Protein AF-A0A0F9S9I5-F1 (afdb_monomer_lite)

pLDDT: mean 76.1, std 16.13, range [48.09, 94.69]

Structure (mmCIF, N/CA/C/O backbone):
data_AF-A0A0F9S9I5-F1
#
_entry.id   AF-A0A0F9S9I5-F1
#
loop_
_atom_site.group_PDB
_atom_site.id
_atom_site.type_symbol
_atom_site.label_atom_id
_atom_site.label_alt_id
_atom_site.label_comp_id
_atom_site.label_asym_id
_atom_site.label_entity_id
_atom_site.label_seq_id
_atom_site.pdbx_PDB_ins_code
_atom_site.Cartn_x
_atom_site.Cartn_y
_atom_site.Cartn_z
_atom_site.occupancy
_atom_site.B_iso_or_equiv
_atom_site.auth_seq_id
_atom_site.auth_comp_id
_atom_site.auth_asym_id
_atom_site.auth_atom_id
_atom_site.pdbx_PDB_model_num
ATOM 1 N N . MET A 1 1 ? 8.838 -71.242 -25.425 1.00 55.09 1 MET A N 1
ATOM 2 C CA . MET A 1 1 ? 9.205 -70.329 -24.314 1.00 55.09 1 MET A CA 1
ATOM 3 C C . MET A 1 1 ? 9.338 -68.843 -24.695 1.00 55.09 1 MET A C 1
ATOM 5 O O . MET A 1 1 ? 9.477 -68.040 -23.791 1.00 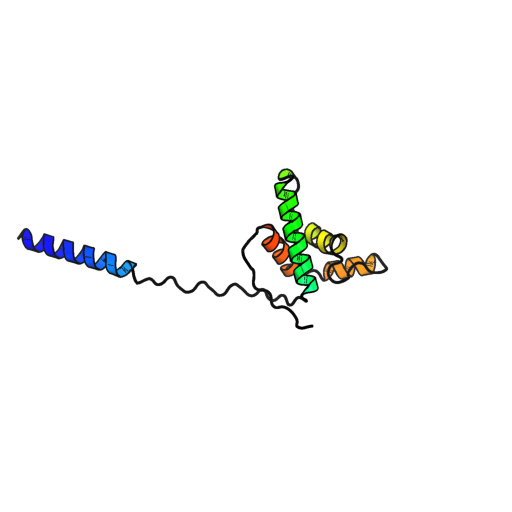55.09 1 MET A O 1
ATOM 9 N N . LYS A 1 2 ? 9.233 -68.426 -25.974 1.00 54.19 2 LYS A N 1
ATOM 10 C CA . LYS A 1 2 ? 9.279 -66.992 -26.356 1.00 54.19 2 LYS A CA 1
ATOM 11 C C . LYS A 1 2 ? 7.921 -66.263 -26.295 1.00 54.19 2 LYS A C 1
ATOM 13 O O . LYS A 1 2 ? 7.897 -65.067 -26.058 1.00 54.19 2 LYS A O 1
ATOM 18 N N . LEU A 1 3 ? 6.799 -66.980 -26.435 1.00 53.12 3 LEU A N 1
ATOM 19 C CA . LEU A 1 3 ? 5.448 -66.391 -26.434 1.00 53.12 3 LEU A CA 1
ATOM 20 C C . LEU A 1 3 ? 4.955 -65.925 -25.051 1.00 53.12 3 LEU A C 1
ATOM 22 O O . LEU A 1 3 ? 4.244 -64.933 -24.962 1.00 53.12 3 LEU A O 1
ATOM 26 N N . LEU A 1 4 ? 5.355 -66.603 -23.971 1.00 52.78 4 LEU A N 1
ATOM 27 C CA . LEU A 1 4 ? 4.918 -66.263 -22.608 1.00 52.78 4 LEU A CA 1
ATOM 28 C C . LEU A 1 4 ? 5.531 -64.945 -22.107 1.00 52.78 4 LEU A C 1
ATOM 30 O O . LEU A 1 4 ? 4.854 -64.172 -21.438 1.00 52.78 4 LEU A O 1
ATOM 34 N N . ALA A 1 5 ? 6.779 -64.651 -22.484 1.00 57.12 5 ALA A N 1
ATOM 35 C CA . ALA A 1 5 ? 7.455 -63.414 -22.096 1.00 57.12 5 ALA A CA 1
ATOM 36 C C . ALA A 1 5 ? 6.803 -62.165 -22.723 1.00 57.12 5 ALA A C 1
ATOM 38 O O . ALA A 1 5 ? 6.702 -61.131 -22.068 1.00 57.12 5 ALA A O 1
ATOM 39 N N . SER A 1 6 ? 6.299 -62.268 -23.959 1.00 55.22 6 SER A N 1
ATOM 40 C CA . SER A 1 6 ? 5.646 -61.147 -24.651 1.00 55.22 6 SER A CA 1
ATOM 41 C C . SER A 1 6 ? 4.270 -60.795 -24.076 1.00 55.22 6 SER A C 1
ATOM 43 O O . SER A 1 6 ? 3.905 -59.623 -24.071 1.00 55.22 6 SER A O 1
ATOM 45 N N . ILE A 1 7 ? 3.524 -61.773 -23.547 1.00 59.81 7 ILE A N 1
ATOM 46 C CA . ILE A 1 7 ? 2.211 -61.533 -22.916 1.00 59.81 7 ILE A CA 1
ATOM 47 C C . ILE A 1 7 ? 2.377 -60.806 -21.574 1.00 59.81 7 ILE A C 1
ATOM 49 O O . ILE A 1 7 ? 1.629 -59.879 -21.272 1.00 59.81 7 ILE A O 1
ATOM 53 N N . ILE A 1 8 ? 3.397 -61.176 -20.793 1.00 59.69 8 ILE A N 1
ATOM 54 C CA . ILE A 1 8 ? 3.702 -60.526 -19.509 1.00 59.69 8 ILE A CA 1
ATOM 55 C C . ILE A 1 8 ? 4.157 -59.075 -19.729 1.00 59.69 8 ILE A C 1
ATOM 57 O O . ILE A 1 8 ? 3.750 -58.182 -18.986 1.00 59.69 8 ILE A O 1
ATOM 61 N N . LEU A 1 9 ? 4.932 -58.817 -20.790 1.00 56.91 9 LEU A N 1
ATOM 62 C CA . LEU A 1 9 ? 5.373 -57.464 -21.143 1.00 56.91 9 LEU A CA 1
ATOM 63 C C . LEU A 1 9 ? 4.195 -56.545 -21.528 1.00 56.91 9 LEU A C 1
ATOM 65 O O . LEU A 1 9 ? 4.172 -55.376 -21.150 1.00 56.91 9 LEU A O 1
ATOM 69 N N . LEU A 1 10 ? 3.195 -57.082 -22.238 1.00 55.94 10 LEU A N 1
ATOM 70 C CA . LEU A 1 10 ? 1.984 -56.351 -22.634 1.00 55.94 10 LEU A CA 1
ATOM 71 C C . LEU A 1 10 ? 1.085 -56.001 -21.436 1.00 55.94 10 LEU A C 1
ATOM 73 O O . LEU A 1 10 ? 0.553 -54.892 -21.374 1.00 55.94 10 LEU A O 1
ATOM 77 N N . LEU A 1 11 ? 0.953 -56.904 -20.459 1.00 56.75 11 LEU A N 1
ATOM 78 C CA . LEU A 1 11 ? 0.166 -56.658 -19.243 1.00 56.75 11 LEU A CA 1
ATOM 79 C C . LEU A 1 11 ? 0.798 -55.587 -18.337 1.00 56.75 11 LEU A C 1
ATOM 81 O O . LEU A 1 11 ? 0.075 -54.772 -17.763 1.00 56.75 11 LEU A O 1
ATOM 85 N N . ALA A 1 12 ? 2.132 -55.532 -18.254 1.00 58.28 12 ALA A N 1
ATOM 86 C CA . ALA A 1 12 ? 2.837 -54.502 -17.486 1.00 58.28 12 ALA A CA 1
ATOM 87 C C . ALA A 1 12 ? 2.665 -53.094 -18.088 1.00 58.28 12 ALA A C 1
ATOM 89 O O . ALA A 1 12 ? 2.512 -52.119 -17.351 1.00 58.28 12 ALA A O 1
ATOM 90 N N . PHE A 1 13 ? 2.623 -52.986 -19.421 1.00 54.22 13 PHE A N 1
ATOM 91 C CA . PHE A 1 13 ? 2.419 -51.703 -20.101 1.00 54.22 13 PHE A CA 1
ATOM 92 C C . PHE A 1 13 ? 0.986 -51.176 -19.958 1.00 54.22 13 PHE A C 1
ATOM 94 O O . PHE A 1 13 ? 0.795 -49.985 -19.721 1.00 54.22 13 PHE A O 1
ATOM 101 N N . ALA A 1 14 ? -0.025 -52.047 -20.031 1.00 54.81 14 ALA A N 1
ATOM 102 C CA . ALA A 1 14 ? -1.416 -51.639 -19.819 1.00 54.81 14 ALA A CA 1
ATOM 103 C C . ALA A 1 14 ? -1.689 -51.224 -18.357 1.00 54.81 14 ALA A C 1
ATOM 105 O O . ALA A 1 14 ? -2.414 -50.258 -18.116 1.00 54.81 14 ALA A O 1
ATOM 106 N N . GLY A 1 15 ? -1.065 -51.901 -17.384 1.00 52.53 15 GLY A N 1
ATOM 107 C CA . GLY A 1 15 ? -1.180 -51.555 -15.963 1.00 52.53 15 GLY A CA 1
ATOM 108 C C . GLY A 1 15 ? -0.524 -50.217 -15.599 1.00 52.53 15 GLY A C 1
ATOM 109 O O . GLY A 1 15 ? -1.086 -49.454 -14.814 1.00 52.53 15 GLY A O 1
ATOM 110 N N . GLY A 1 16 ? 0.624 -49.890 -16.207 1.00 51.19 16 GLY A N 1
ATOM 111 C CA . GLY A 1 16 ? 1.332 -48.628 -15.956 1.00 51.19 16 GLY A CA 1
ATOM 112 C C . GLY A 1 16 ? 0.596 -47.382 -16.466 1.00 51.19 16 GLY A C 1
ATOM 113 O O . GLY A 1 16 ? 0.681 -46.323 -15.848 1.00 51.19 16 GLY A O 1
ATOM 114 N N . ILE A 1 17 ? -0.171 -47.504 -17.554 1.00 52.44 17 ILE A N 1
ATOM 115 C CA . ILE A 1 17 ? -0.919 -46.378 -18.141 1.00 52.44 17 ILE A CA 1
ATOM 116 C C . ILE A 1 17 ? -2.184 -46.064 -17.325 1.00 52.44 17 ILE A C 1
ATOM 118 O O . ILE A 1 17 ? -2.526 -44.897 -17.141 1.00 52.44 17 ILE A O 1
ATOM 122 N N . LEU A 1 18 ? -2.850 -47.082 -16.770 1.00 48.19 18 LEU A N 1
ATOM 123 C CA . LEU A 1 18 ? -4.037 -46.889 -15.927 1.00 48.19 18 LEU A CA 1
ATOM 124 C C . LEU A 1 18 ? -3.707 -46.276 -14.556 1.00 48.19 18 LEU A C 1
ATOM 126 O O . LEU A 1 18 ? -4.514 -45.511 -14.033 1.00 48.19 18 LEU A O 1
ATOM 130 N N . TYR A 1 19 ? -2.518 -46.541 -14.002 1.00 48.53 19 TYR A N 1
ATOM 131 C CA . TYR A 1 19 ? -2.123 -46.016 -12.687 1.00 48.53 19 TYR A CA 1
ATOM 132 C C . TYR A 1 19 ? -1.840 -44.502 -12.691 1.00 48.53 19 TYR A C 1
ATOM 134 O O . TYR A 1 19 ? -1.978 -43.839 -11.664 1.00 48.53 19 TYR A O 1
ATOM 142 N N . HIS A 1 20 ? -1.491 -43.927 -13.847 1.00 48.41 20 HIS A N 1
ATOM 143 C CA . HIS A 1 20 ? -1.271 -42.484 -13.979 1.00 48.41 20 HIS A CA 1
ATOM 144 C C . HIS A 1 20 ? -2.547 -41.672 -14.238 1.00 48.41 20 HIS A C 1
ATOM 146 O O . HIS A 1 20 ? -2.541 -40.466 -14.007 1.00 48.41 20 HIS A O 1
ATOM 152 N N . ALA A 1 21 ? -3.645 -42.300 -14.669 1.00 48.34 21 ALA A N 1
ATOM 153 C CA . ALA A 1 21 ? -4.895 -41.592 -14.957 1.00 48.34 21 ALA A CA 1
ATOM 154 C C . ALA A 1 21 ? -5.745 -41.302 -13.703 1.00 48.34 21 ALA A C 1
ATOM 1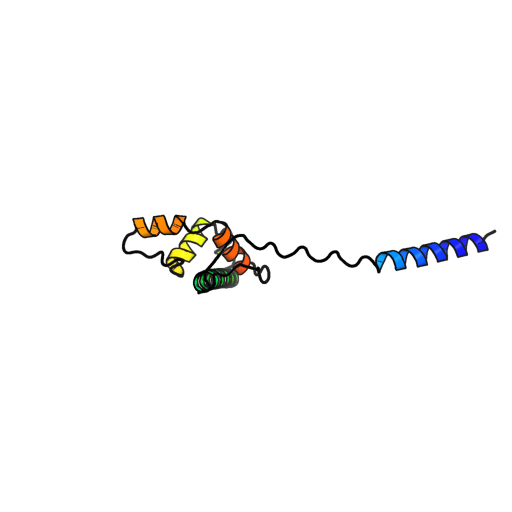56 O O . ALA A 1 21 ? -6.647 -40.469 -13.753 1.00 48.34 21 ALA A O 1
ATOM 157 N N . THR A 1 22 ? -5.468 -41.965 -12.575 1.00 48.09 22 THR A N 1
ATOM 158 C CA . THR A 1 22 ? -6.246 -41.837 -11.327 1.00 48.09 22 THR A CA 1
ATOM 159 C C . THR A 1 22 ? -5.583 -40.981 -10.258 1.00 48.09 22 THR A C 1
ATOM 161 O O . THR A 1 22 ? -6.118 -40.869 -9.155 1.00 48.09 22 THR A O 1
ATOM 164 N N . VAL A 1 23 ? -4.450 -40.341 -10.555 1.00 51.88 23 VAL A N 1
ATOM 165 C CA . VAL A 1 23 ? -3.930 -39.290 -9.676 1.00 51.88 23 VAL A CA 1
ATOM 166 C C . VAL A 1 23 ? -4.757 -38.038 -9.945 1.00 51.88 23 VAL A C 1
ATOM 168 O O . VAL A 1 23 ? -4.343 -37.131 -10.660 1.00 51.88 23 VAL A O 1
ATOM 171 N N . ALA A 1 24 ? -5.978 -38.027 -9.406 1.00 54.62 24 ALA A N 1
ATOM 172 C CA . ALA A 1 24 ? -6.704 -36.795 -9.175 1.00 54.62 24 ALA A CA 1
ATOM 173 C C . ALA A 1 24 ? -5.734 -35.870 -8.441 1.00 54.62 24 ALA A C 1
ATOM 175 O O . ALA A 1 24 ? -5.300 -36.187 -7.330 1.00 54.62 24 ALA A O 1
ATOM 176 N N . SER A 1 25 ? -5.318 -34.794 -9.111 1.00 51.16 25 SER A N 1
ATOM 177 C CA . SER A 1 25 ? -4.473 -33.770 -8.515 1.00 51.16 25 SER A CA 1
ATOM 178 C C . SER A 1 25 ? -5.048 -33.441 -7.138 1.00 51.16 25 SER A C 1
ATOM 180 O O . SER A 1 25 ? -6.260 -33.205 -7.055 1.00 51.16 25 SER A O 1
ATOM 182 N N . PRO A 1 26 ? -4.244 -33.479 -6.058 1.00 58.94 26 PRO A N 1
ATOM 183 C CA . PRO A 1 26 ? -4.738 -33.093 -4.746 1.00 58.94 26 PRO A CA 1
ATOM 184 C C . PRO A 1 26 ? -5.408 -31.720 -4.883 1.00 58.94 26 PRO A C 1
ATOM 186 O O . PRO A 1 26 ? -4.891 -30.884 -5.636 1.00 58.94 26 PRO A O 1
ATOM 189 N N . PRO A 1 27 ? -6.573 -31.496 -4.241 1.00 64.56 27 PRO A N 1
ATOM 190 C CA . PRO A 1 27 ? -7.241 -30.207 -4.314 1.00 64.56 27 PRO A CA 1
ATOM 191 C C . PRO A 1 27 ? -6.212 -29.131 -3.987 1.00 64.56 27 PRO A C 1
ATOM 193 O O . PRO A 1 27 ? -5.448 -29.285 -3.029 1.00 64.56 27 PRO A O 1
ATOM 196 N N . LEU A 1 28 ? -6.149 -28.097 -4.833 1.00 54.84 28 LEU A N 1
ATOM 197 C CA . LEU A 1 28 ? -5.259 -26.964 -4.611 1.00 54.84 28 LEU A CA 1
ATOM 198 C C . LEU A 1 28 ? -5.415 -26.542 -3.146 1.00 54.84 28 LEU A C 1
ATOM 200 O O . LEU A 1 28 ? -6.561 -26.427 -2.689 1.00 54.84 28 LEU A O 1
ATOM 204 N N . PRO A 1 29 ? -4.311 -26.379 -2.392 1.00 56.78 29 PRO A N 1
ATOM 205 C CA . PRO A 1 29 ? -4.410 -25.918 -1.018 1.00 56.78 29 PRO A CA 1
ATOM 206 C C . PRO A 1 29 ? -5.281 -24.657 -1.009 1.00 56.78 29 PRO A C 1
ATOM 208 O O . PRO A 1 29 ? -5.134 -23.831 -1.918 1.00 56.78 29 PRO A O 1
ATOM 211 N N . PRO A 1 30 ? -6.224 -24.522 -0.056 1.00 63.72 30 PRO A N 1
ATOM 212 C CA . PRO A 1 30 ? -7.054 -23.330 0.019 1.00 63.72 30 PRO A CA 1
ATOM 213 C C . PRO A 1 30 ? -6.127 -22.119 -0.003 1.00 63.72 30 PRO A C 1
ATOM 215 O O . PRO A 1 30 ? -5.134 -22.100 0.730 1.00 63.72 30 PRO A O 1
ATOM 218 N N . ASN A 1 31 ? -6.414 -21.162 -0.894 1.00 57.66 31 ASN A N 1
ATOM 219 C CA . ASN A 1 31 ? -5.629 -19.937 -1.003 1.00 57.66 31 ASN A CA 1
ATOM 220 C C . ASN A 1 31 ? -5.406 -19.402 0.415 1.00 57.66 31 ASN A C 1
ATOM 222 O O . ASN A 1 31 ? -6.395 -19.265 1.143 1.00 57.66 31 ASN A O 1
ATOM 226 N N . PRO A 1 32 ? -4.152 -19.159 0.840 1.00 52.78 32 PRO A N 1
ATOM 227 C CA . PRO A 1 32 ? -3.885 -18.714 2.195 1.00 52.78 32 PRO A CA 1
ATOM 228 C C . PRO A 1 32 ? -4.667 -17.423 2.421 1.00 52.78 32 PRO A C 1
ATOM 230 O O . PRO A 1 32 ? -4.377 -16.399 1.798 1.00 52.78 32 PRO A O 1
ATOM 233 N N . VAL A 1 33 ? -5.689 -17.497 3.276 1.00 56.09 33 VAL A N 1
ATOM 234 C CA . VAL A 1 33 ? -6.407 -16.320 3.749 1.00 56.09 33 VAL A CA 1
ATOM 235 C C . VAL A 1 33 ? -5.386 -15.544 4.560 1.00 56.09 33 VAL A C 1
ATOM 237 O O . VAL A 1 33 ? -4.924 -16.010 5.602 1.00 56.09 33 VAL A O 1
ATOM 240 N N . LEU A 1 34 ? -4.954 -14.401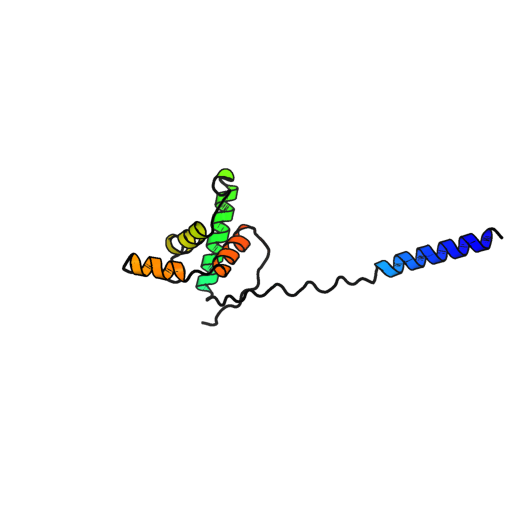 4.033 1.00 58.41 34 LEU A N 1
ATOM 241 C CA . LEU A 1 34 ? -4.092 -13.514 4.796 1.00 58.41 34 LEU A CA 1
ATOM 242 C C . LEU A 1 34 ? -4.891 -13.022 6.009 1.00 58.41 34 LEU A C 1
ATOM 244 O O . LEU A 1 34 ? -6.044 -12.626 5.827 1.00 58.41 34 LEU A O 1
ATOM 248 N N . PRO A 1 35 ? -4.313 -13.018 7.223 1.00 66.25 35 PRO A N 1
ATOM 249 C CA . PRO A 1 35 ? -4.998 -12.601 8.445 1.00 66.25 35 PRO A CA 1
ATOM 250 C C . PRO A 1 35 ? -5.124 -11.070 8.521 1.00 66.25 35 PRO A C 1
ATOM 252 O O . PRO A 1 35 ? -4.846 -10.461 9.550 1.00 66.25 35 PRO A O 1
ATOM 255 N N . VAL A 1 36 ? -5.500 -10.423 7.418 1.00 71.06 36 VAL A N 1
ATOM 256 C CA . VAL A 1 36 ? -5.667 -8.977 7.335 1.00 71.06 36 VAL A CA 1
ATOM 257 C C . VAL A 1 36 ? -7.144 -8.679 7.111 1.00 71.06 36 VAL A C 1
ATOM 259 O O . VAL A 1 36 ? -7.768 -9.171 6.173 1.00 71.06 36 VAL A O 1
ATOM 262 N N . SER A 1 37 ? -7.713 -7.907 8.032 1.00 80.56 37 SER A N 1
ATOM 263 C CA . SER A 1 37 ? -9.128 -7.552 8.039 1.00 80.56 37 SER A CA 1
ATOM 264 C C . SER A 1 37 ? -9.267 -6.091 7.627 1.00 80.56 37 SER A C 1
ATOM 266 O O . SER A 1 37 ? -8.978 -5.187 8.418 1.00 80.56 37 SER A O 1
ATOM 268 N N . LEU A 1 38 ? -9.686 -5.869 6.382 1.00 85.50 38 LEU A N 1
ATOM 269 C CA . LEU A 1 38 ? -9.727 -4.550 5.743 1.00 85.50 38 LEU A CA 1
ATOM 270 C C . LEU A 1 38 ? -11.161 -4.101 5.489 1.00 85.50 38 LEU A C 1
ATOM 272 O O . LEU A 1 38 ? -12.033 -4.903 5.162 1.00 85.50 38 LEU A O 1
ATOM 276 N N . SER A 1 39 ? -11.423 -2.805 5.568 1.00 89.81 39 SER A N 1
ATOM 277 C CA . SER A 1 39 ? -12.625 -2.229 4.968 1.00 89.81 39 SER A CA 1
ATOM 278 C C . SER A 1 39 ? -12.568 -2.326 3.438 1.00 89.81 39 SER A C 1
ATOM 280 O O . SER A 1 39 ? -11.499 -2.391 2.823 1.00 89.81 39 SER A O 1
ATOM 282 N N . LYS A 1 40 ? -13.736 -2.258 2.786 1.00 88.00 40 LYS A N 1
ATOM 283 C CA . LYS A 1 40 ? -13.819 -2.189 1.313 1.00 88.00 40 LYS A CA 1
ATOM 284 C C . LYS A 1 40 ? -13.006 -1.025 0.737 1.00 88.00 40 LYS A C 1
ATOM 286 O O . LYS A 1 40 ? -12.402 -1.171 -0.321 1.00 88.00 40 LYS A O 1
ATOM 291 N N . GLY A 1 41 ? -12.995 0.119 1.426 1.00 89.50 41 GLY A N 1
ATOM 292 C CA . GLY A 1 41 ? -12.261 1.309 0.995 1.00 89.50 41 GLY A CA 1
ATOM 293 C C . GLY A 1 41 ? -10.746 1.120 1.053 1.00 89.50 41 GLY A C 1
ATOM 294 O O . GLY A 1 41 ? -10.049 1.489 0.112 1.00 89.50 41 GLY A O 1
ATOM 295 N N . GLU A 1 42 ? -10.237 0.504 2.119 1.00 92.81 42 GLU A N 1
ATOM 296 C CA . GLU A 1 42 ? -8.813 0.173 2.251 1.00 92.81 42 GLU A CA 1
ATOM 297 C C . GLU A 1 42 ? -8.373 -0.824 1.177 1.00 92.81 42 GLU A C 1
ATOM 299 O O . GLU A 1 42 ? -7.399 -0.575 0.464 1.00 92.81 42 GLU A O 1
ATOM 304 N N . LEU A 1 43 ? -9.143 -1.899 0.982 1.00 91.06 43 LEU A N 1
ATOM 305 C CA . LEU A 1 43 ? -8.845 -2.889 -0.049 1.00 91.06 43 LEU A CA 1
ATOM 306 C C . LEU A 1 43 ? -8.812 -2.255 -1.451 1.00 91.06 43 LEU A C 1
ATOM 308 O O . LEU A 1 43 ? -7.893 -2.518 -2.226 1.00 91.06 43 LEU A O 1
ATOM 312 N N . ALA A 1 44 ? -9.766 -1.374 -1.769 1.00 90.62 44 ALA A N 1
ATOM 313 C CA . ALA A 1 44 ? -9.785 -0.657 -3.043 1.00 90.62 44 ALA A CA 1
ATOM 314 C C . ALA A 1 44 ? -8.531 0.211 -3.249 1.00 90.62 44 ALA A C 1
ATOM 316 O O . ALA A 1 44 ? -7.953 0.192 -4.334 1.00 90.62 44 ALA A O 1
ATOM 317 N N . LYS A 1 45 ? -8.076 0.933 -2.217 1.00 94.62 45 LYS A N 1
ATOM 318 C CA . LYS A 1 45 ? -6.857 1.760 -2.278 1.00 94.62 45 LYS A CA 1
ATOM 319 C C . LYS A 1 45 ? -5.600 0.917 -2.512 1.00 94.62 45 LYS A C 1
ATOM 321 O O . LYS A 1 45 ? -4.785 1.277 -3.358 1.00 94.62 45 LYS A O 1
ATOM 326 N N . ILE A 1 46 ? -5.483 -0.229 -1.839 1.00 93.25 46 ILE A N 1
ATOM 327 C CA . ILE A 1 46 ? -4.395 -1.197 -2.063 1.00 93.25 46 ILE A CA 1
ATOM 328 C C . ILE A 1 46 ? -4.381 -1.683 -3.519 1.00 93.25 46 ILE A C 1
ATOM 330 O O . ILE A 1 46 ? -3.332 -1.670 -4.168 1.00 93.25 46 ILE A O 1
ATOM 334 N N . TYR A 1 47 ? -5.542 -2.076 -4.053 1.00 90.56 47 TYR A N 1
ATOM 335 C CA . TYR A 1 47 ? -5.653 -2.521 -5.445 1.00 90.56 47 TYR A CA 1
ATOM 336 C C . TYR A 1 47 ? -5.287 -1.416 -6.438 1.00 90.56 47 TYR A C 1
ATOM 338 O O . TYR A 1 47 ? -4.575 -1.681 -7.409 1.00 90.56 47 TYR A O 1
ATOM 346 N N . LEU A 1 48 ? -5.757 -0.187 -6.210 1.00 92.31 48 LEU A N 1
ATOM 347 C CA . LEU A 1 48 ? -5.442 0.956 -7.067 1.00 92.31 48 LEU A CA 1
ATOM 348 C C . LEU A 1 48 ? -3.935 1.212 -7.118 1.00 92.31 48 LEU A C 1
ATOM 350 O O . LEU A 1 48 ? -3.389 1.290 -8.221 1.00 92.31 48 LEU A O 1
ATOM 354 N N . LEU A 1 49 ? -3.266 1.231 -5.961 1.00 94.31 49 LEU A N 1
ATOM 355 C CA . LEU A 1 49 ? -1.820 1.429 -5.894 1.00 94.31 49 LEU A CA 1
ATOM 356 C C . LEU A 1 49 ? -1.057 0.333 -6.644 1.00 94.31 49 LEU A C 1
ATOM 358 O O . LEU A 1 49 ? -0.208 0.629 -7.482 1.00 94.31 49 LEU A O 1
ATOM 362 N N . GLY A 1 50 ? -1.380 -0.941 -6.400 1.00 91.94 50 GLY A N 1
ATOM 363 C CA . GLY A 1 50 ? -0.713 -2.049 -7.092 1.00 91.94 50 GLY A CA 1
ATOM 364 C C . GLY A 1 50 ? -0.835 -1.938 -8.618 1.00 91.94 50 GLY A C 1
ATOM 365 O O . GLY A 1 50 ? 0.130 -2.154 -9.352 1.00 91.94 50 GLY A O 1
ATOM 366 N N . ARG A 1 51 ? -2.005 -1.520 -9.119 1.00 89.44 51 ARG A N 1
ATOM 367 C CA . ARG A 1 51 ? -2.242 -1.307 -10.557 1.00 89.44 51 ARG A CA 1
ATOM 368 C C . ARG A 1 51 ? -1.536 -0.078 -11.118 1.00 89.44 51 ARG A C 1
ATOM 370 O O . ARG A 1 51 ? -1.212 -0.077 -12.307 1.00 89.44 51 ARG A O 1
ATOM 377 N N . GLU A 1 52 ? -1.336 0.955 -10.311 1.00 90.94 52 GLU A N 1
ATOM 378 C CA . GLU A 1 52 ? -0.545 2.128 -10.675 1.00 90.94 52 GLU A CA 1
ATOM 379 C C . GLU A 1 52 ? 0.929 1.758 -10.831 1.00 90.94 52 GLU A C 1
ATOM 381 O O . GLU A 1 52 ? 1.486 1.974 -11.905 1.00 90.94 52 GLU A O 1
ATOM 386 N N . ILE A 1 53 ? 1.507 1.074 -9.839 1.00 89.62 53 ILE A N 1
ATOM 387 C CA . ILE A 1 53 ? 2.892 0.580 -9.883 1.00 89.62 53 ILE A CA 1
ATOM 388 C C . ILE A 1 53 ? 3.102 -0.314 -11.114 1.00 89.62 53 ILE A C 1
ATOM 390 O O . ILE A 1 53 ? 4.038 -0.102 -11.883 1.00 89.62 53 ILE A O 1
ATOM 394 N N . ALA A 1 54 ? 2.184 -1.254 -11.373 1.00 86.50 54 ALA A N 1
ATOM 395 C CA . ALA A 1 54 ? 2.250 -2.115 -12.556 1.00 86.50 54 ALA A CA 1
ATOM 396 C C . ALA A 1 54 ? 2.264 -1.323 -13.874 1.00 86.50 54 ALA A C 1
ATOM 398 O O . ALA A 1 54 ? 2.960 -1.692 -14.818 1.00 86.50 54 ALA A O 1
ATOM 399 N N . ARG A 1 55 ? 1.485 -0.240 -13.960 1.00 86.25 55 ARG A N 1
ATOM 400 C CA . ARG A 1 55 ? 1.411 0.606 -15.157 1.00 86.25 55 ARG A CA 1
ATOM 401 C C . ARG A 1 55 ? 2.679 1.429 -15.336 1.00 86.25 55 ARG A C 1
ATOM 403 O O . ARG A 1 55 ? 3.172 1.519 -16.455 1.00 86.25 55 ARG A O 1
ATOM 410 N N . THR A 1 56 ? 3.202 1.990 -14.250 1.00 86.19 56 THR A N 1
ATOM 411 C CA . THR A 1 56 ? 4.459 2.739 -14.251 1.00 86.19 56 THR A CA 1
ATOM 412 C C . THR A 1 56 ? 5.618 1.841 -14.670 1.00 86.19 56 THR A C 1
ATOM 414 O O . THR A 1 56 ? 6.374 2.228 -15.550 1.00 86.19 56 THR A O 1
ATOM 417 N N . GLN A 1 57 ? 5.685 0.600 -14.175 1.00 84.00 57 GLN A N 1
ATOM 418 C CA . GLN A 1 57 ? 6.718 -0.355 -14.592 1.00 84.00 57 GLN A CA 1
ATOM 419 C C . GLN A 1 57 ? 6.613 -0.712 -16.079 1.00 84.00 57 GLN A C 1
ATOM 421 O O . GLN A 1 57 ? 7.619 -0.865 -16.758 1.00 84.00 57 GLN A O 1
ATOM 426 N N . MET A 1 58 ? 5.396 -0.834 -16.618 1.00 82.25 58 MET A N 1
ATOM 427 C CA . MET A 1 58 ? 5.214 -1.063 -18.055 1.00 82.25 58 MET A CA 1
ATOM 428 C C . MET A 1 58 ? 5.647 0.140 -18.904 1.00 82.25 58 MET A C 1
ATOM 430 O O . MET A 1 58 ? 6.080 -0.051 -20.037 1.00 82.25 58 MET A O 1
ATOM 434 N N . ALA A 1 59 ? 5.488 1.360 -18.388 1.00 85.38 59 ALA A N 1
ATOM 435 C CA . ALA A 1 59 ? 5.840 2.588 -19.096 1.00 85.38 59 ALA A CA 1
ATOM 436 C C . ALA A 1 59 ? 7.335 2.941 -18.981 1.00 85.38 59 ALA A C 1
ATOM 438 O O . ALA A 1 59 ? 7.889 3.500 -19.923 1.00 85.38 59 ALA A O 1
ATOM 439 N N . ALA A 1 60 ? 7.961 2.619 -17.848 1.00 82.94 60 ALA A N 1
ATOM 440 C CA . ALA A 1 60 ? 9.350 2.927 -17.517 1.00 82.94 60 ALA A CA 1
ATOM 441 C C . ALA A 1 60 ? 9.946 1.787 -16.660 1.00 82.94 60 ALA A C 1
ATOM 443 O O . ALA A 1 60 ? 9.995 1.896 -15.430 1.00 82.94 60 ALA A O 1
ATOM 444 N N . PRO A 1 61 ? 10.329 0.651 -17.270 1.00 75.31 61 PRO A N 1
ATOM 445 C CA . PRO A 1 61 ? 10.720 -0.565 -16.550 1.00 75.31 61 PRO A CA 1
ATOM 446 C C . PRO A 1 61 ? 11.898 -0.371 -15.591 1.00 75.31 61 PRO A C 1
ATOM 448 O O . PRO A 1 61 ? 11.912 -0.988 -14.533 1.00 75.31 61 PRO A O 1
ATOM 451 N N . GLU A 1 62 ? 12.812 0.543 -15.901 1.00 77.31 62 GLU A N 1
ATOM 452 C CA . GLU A 1 62 ? 13.987 0.886 -15.095 1.00 77.31 62 GLU A CA 1
ATOM 453 C C . GLU A 1 62 ? 13.674 1.672 -13.807 1.00 77.31 62 GLU A C 1
ATOM 455 O O . GLU A 1 62 ? 14.544 1.846 -12.958 1.00 77.31 62 GLU A O 1
ATOM 460 N N . THR A 1 63 ? 12.450 2.192 -13.649 1.00 72.94 63 THR A N 1
ATOM 461 C CA . THR A 1 63 ? 12.126 3.107 -12.536 1.00 72.94 63 THR A CA 1
ATOM 462 C C . THR A 1 63 ? 11.755 2.409 -11.230 1.00 72.94 63 THR A C 1
ATOM 464 O O . THR A 1 63 ? 11.716 3.064 -10.190 1.00 72.94 63 THR A O 1
ATOM 467 N N . LEU A 1 64 ? 11.469 1.102 -11.257 1.00 70.81 64 LEU A N 1
ATOM 468 C CA . LEU A 1 64 ? 10.878 0.381 -10.118 1.00 70.81 64 LEU A CA 1
ATOM 469 C C . LEU A 1 64 ? 11.601 -0.925 -9.767 1.00 70.81 64 LEU A C 1
ATOM 471 O O . LEU A 1 64 ? 11.028 -1.758 -9.060 1.00 70.81 64 LEU A O 1
ATOM 475 N N . ASP A 1 65 ? 12.837 -1.105 -10.243 1.00 63.97 65 ASP A N 1
ATOM 476 C CA . ASP A 1 65 ? 13.611 -2.341 -10.055 1.00 63.97 65 ASP A CA 1
ATOM 477 C C . ASP A 1 65 ? 13.784 -2.725 -8.571 1.00 63.97 65 ASP A C 1
ATOM 479 O O . ASP A 1 65 ? 13.875 -3.910 -8.254 1.00 63.97 65 ASP A O 1
ATOM 483 N N . GLU A 1 66 ? 13.686 -1.763 -7.645 1.00 66.38 66 GLU A N 1
ATOM 484 C CA . GLU A 1 66 ? 13.647 -2.007 -6.198 1.00 66.38 66 GLU A CA 1
ATOM 485 C C . GLU A 1 66 ? 12.631 -1.096 -5.486 1.00 66.38 66 GLU A C 1
ATOM 487 O O . GLU A 1 66 ? 12.981 -0.181 -4.743 1.00 66.38 66 GLU A O 1
ATOM 492 N N . LEU A 1 67 ? 11.331 -1.332 -5.695 1.00 82.56 67 LEU A N 1
ATOM 493 C CA . LEU A 1 67 ? 10.318 -0.709 -4.839 1.00 82.56 67 LEU A CA 1
ATOM 494 C C . LEU A 1 67 ? 10.350 -1.360 -3.445 1.00 82.56 67 LEU A C 1
ATOM 496 O O . LEU A 1 67 ? 9.870 -2.489 -3.275 1.00 82.56 67 LEU A O 1
ATOM 500 N N . ASP A 1 68 ? 10.916 -0.670 -2.456 1.00 89.56 68 ASP A N 1
ATOM 501 C CA . ASP A 1 68 ? 10.981 -1.142 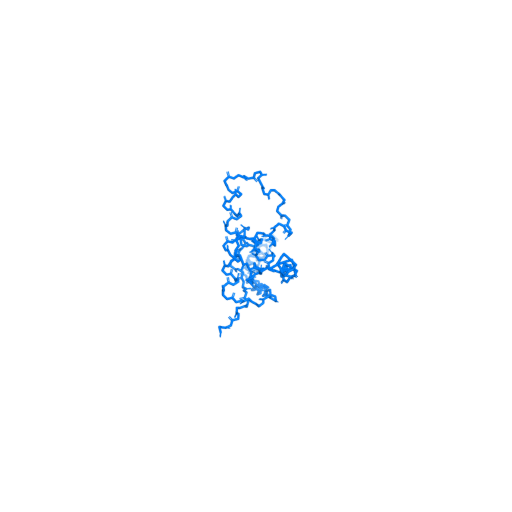-1.069 1.00 89.56 68 ASP A CA 1
ATOM 502 C C . ASP A 1 68 ? 9.649 -0.958 -0.307 1.00 89.56 68 ASP A C 1
ATOM 504 O O . ASP A 1 68 ? 8.704 -0.306 -0.765 1.00 89.56 68 ASP A O 1
ATOM 508 N N . ASP A 1 69 ? 9.540 -1.594 0.861 1.00 92.75 69 ASP A N 1
ATOM 509 C CA . ASP A 1 69 ? 8.310 -1.555 1.658 1.00 92.75 69 ASP A CA 1
ATOM 510 C C . ASP A 1 69 ? 8.029 -0.161 2.243 1.00 92.75 69 ASP A C 1
ATOM 512 O O . ASP A 1 69 ? 6.869 0.193 2.469 1.00 92.75 69 ASP A O 1
ATOM 516 N N . ALA A 1 70 ? 9.064 0.646 2.490 1.00 91.75 70 ALA A N 1
ATOM 517 C CA . ALA A 1 70 ? 8.902 2.007 2.992 1.00 91.75 70 ALA A CA 1
ATOM 518 C C . ALA A 1 70 ? 8.283 2.910 1.918 1.00 91.75 70 ALA A C 1
ATOM 520 O O . ALA A 1 70 ? 7.395 3.713 2.218 1.00 91.75 70 ALA A O 1
ATOM 521 N N . MET A 1 71 ? 8.687 2.742 0.661 1.00 92.19 71 MET A N 1
ATOM 522 C CA . MET A 1 71 ? 8.135 3.447 -0.485 1.00 92.19 71 MET A CA 1
ATOM 523 C C . MET A 1 71 ? 6.665 3.085 -0.679 1.00 92.19 71 MET A C 1
ATOM 525 O O . MET A 1 71 ? 5.834 3.981 -0.795 1.00 92.19 71 MET A O 1
ATOM 529 N N . ILE A 1 72 ? 6.310 1.797 -0.612 1.00 94.12 72 ILE A N 1
ATOM 530 C CA . ILE A 1 72 ? 4.907 1.363 -0.722 1.00 94.12 72 ILE A CA 1
ATOM 531 C C . ILE A 1 72 ? 4.043 1.996 0.374 1.00 94.12 72 ILE A C 1
ATOM 533 O O . ILE A 1 72 ? 2.966 2.519 0.079 1.00 94.12 72 ILE A O 1
ATOM 537 N N . ARG A 1 73 ? 4.510 2.002 1.629 1.00 94.69 73 ARG A N 1
ATOM 538 C CA . ARG A 1 73 ? 3.785 2.658 2.731 1.00 94.69 73 ARG A CA 1
ATOM 539 C C . ARG A 1 73 ? 3.603 4.151 2.485 1.00 94.69 73 ARG A C 1
ATOM 541 O O . ARG A 1 73 ? 2.506 4.671 2.680 1.00 94.69 73 ARG A O 1
ATOM 548 N N . ASN A 1 74 ? 4.650 4.831 2.020 1.00 92.94 74 ASN A N 1
ATOM 549 C CA . ASN A 1 74 ? 4.578 6.249 1.677 1.00 92.94 74 ASN A CA 1
ATOM 550 C C . ASN A 1 74 ? 3.607 6.505 0.520 1.00 92.94 74 ASN A C 1
ATOM 552 O O . ASN A 1 74 ? 2.816 7.440 0.596 1.00 92.94 74 ASN A O 1
ATOM 556 N N . MET A 1 75 ? 3.604 5.671 -0.518 1.00 93.69 75 MET A N 1
ATOM 557 C CA . MET A 1 75 ? 2.664 5.797 -1.634 1.00 93.69 75 MET A CA 1
ATOM 558 C C . MET A 1 75 ? 1.214 5.555 -1.191 1.00 93.69 75 MET A C 1
ATOM 560 O O . MET A 1 75 ? 0.326 6.297 -1.604 1.00 93.69 75 MET A O 1
ATOM 564 N N . LEU A 1 76 ? 0.958 4.582 -0.308 1.00 94.44 76 LEU A N 1
ATOM 565 C CA . LEU A 1 76 ? -0.369 4.386 0.291 1.00 94.44 76 LEU A CA 1
ATOM 566 C C . LEU A 1 76 ? -0.813 5.622 1.081 1.00 94.44 76 LEU A C 1
ATOM 568 O O . LEU A 1 76 ? -1.931 6.115 0.899 1.00 94.44 76 LEU A O 1
ATOM 572 N N . LEU A 1 77 ? 0.060 6.131 1.948 1.00 92.62 77 LEU A N 1
ATOM 573 C CA . LEU A 1 77 ? -0.247 7.261 2.814 1.00 92.62 77 LEU A CA 1
ATOM 574 C C . LEU A 1 77 ? -0.456 8.557 2.013 1.00 92.62 77 LEU A C 1
ATOM 576 O O . LEU A 1 77 ? -1.484 9.217 2.166 1.00 92.62 77 LEU A O 1
ATOM 580 N N . TRP A 1 78 ? 0.484 8.916 1.138 1.00 90.19 78 TRP A N 1
ATOM 581 C CA . TRP A 1 78 ? 0.468 10.192 0.418 1.00 90.19 78 TRP A CA 1
ATOM 582 C C . TRP A 1 78 ? -0.378 10.151 -0.856 1.00 90.19 78 TRP A C 1
ATOM 584 O O . TRP A 1 78 ? -1.096 11.106 -1.140 1.00 90.19 78 TRP A O 1
ATOM 594 N N . GLY A 1 79 ? -0.332 9.049 -1.606 1.00 89.69 79 GLY A N 1
ATOM 595 C CA . GLY A 1 79 ? -1.028 8.913 -2.888 1.00 89.69 79 GLY A CA 1
ATOM 596 C C . GLY A 1 79 ? -2.508 8.559 -2.760 1.00 89.69 79 GLY A C 1
ATOM 597 O O . GLY A 1 79 ? -3.307 8.929 -3.619 1.00 89.69 79 GLY A O 1
ATOM 598 N N . HIS A 1 80 ? -2.902 7.873 -1.682 1.00 91.69 80 HIS A N 1
ATOM 599 C CA . HIS A 1 80 ? -4.271 7.365 -1.536 1.00 91.69 80 HIS A CA 1
ATOM 600 C C . HIS A 1 80 ? -4.962 7.749 -0.224 1.00 91.69 80 HIS A C 1
ATOM 602 O O . HIS A 1 80 ? -6.090 7.300 0.009 1.00 91.69 80 HIS A O 1
ATOM 608 N N . ASP A 1 81 ? -4.322 8.549 0.638 1.00 90.38 81 ASP A N 1
ATOM 609 C CA . ASP A 1 81 ? -4.810 8.851 1.994 1.00 90.38 81 ASP A CA 1
ATOM 610 C C . ASP A 1 81 ? -5.267 7.563 2.709 1.00 90.38 81 ASP A C 1
ATOM 612 O O . ASP A 1 81 ? -6.402 7.413 3.183 1.00 90.38 81 ASP A O 1
ATOM 616 N N . TYR A 1 82 ? -4.429 6.526 2.636 1.00 92.75 82 TYR A N 1
ATOM 617 C CA . TYR A 1 82 ? -4.747 5.220 3.203 1.00 92.75 82 TYR A CA 1
ATOM 618 C C . TYR A 1 82 ? -5.025 5.354 4.707 1.00 92.75 82 TYR A C 1
ATOM 620 O O . TYR A 1 82 ? -4.359 6.133 5.380 1.00 92.75 82 TYR A O 1
ATOM 628 N N . LYS A 1 83 ? -6.063 4.671 5.216 1.00 88.81 83 LYS A N 1
ATOM 629 C CA . LYS A 1 83 ? -6.571 4.801 6.603 1.00 88.81 83 LYS A CA 1
ATOM 630 C C . LYS A 1 83 ? -6.946 6.228 7.053 1.00 88.81 83 LYS A C 1
ATOM 632 O O . LYS A 1 83 ? -7.184 6.460 8.238 1.00 88.81 83 LYS A O 1
ATOM 637 N N . GLY A 1 84 ? -7.044 7.189 6.128 1.00 86.94 84 GLY A N 1
ATOM 638 C CA . GLY A 1 84 ? -7.233 8.597 6.480 1.00 86.94 84 GLY A CA 1
ATOM 639 C C . GLY A 1 84 ? -6.021 9.161 7.223 1.00 86.94 84 GLY A C 1
ATOM 640 O O . GLY A 1 84 ? -6.197 9.898 8.200 1.00 86.94 84 GLY A O 1
ATOM 641 N N . CYS A 1 85 ? -4.814 8.717 6.856 1.00 84.94 85 CYS A N 1
ATOM 642 C CA . CYS A 1 85 ? -3.575 9.042 7.549 1.00 84.94 85 CYS A CA 1
ATOM 643 C C . CYS A 1 85 ? -3.106 10.488 7.374 1.00 84.94 85 CYS A C 1
ATOM 645 O O . CYS A 1 85 ? -2.279 10.925 8.174 1.00 84.94 85 CYS A O 1
ATOM 647 N N . GLN A 1 86 ? -3.604 11.244 6.393 1.00 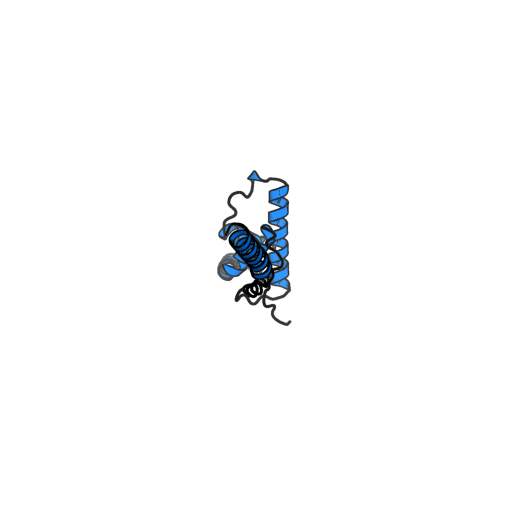85.62 86 GLN A N 1
ATOM 648 C CA . GLN A 1 86 ? -3.233 12.652 6.229 1.00 85.62 86 GLN A CA 1
ATOM 649 C C . GLN A 1 86 ? -3.967 13.513 7.265 1.00 85.62 86 GLN A C 1
ATOM 651 O O . GLN A 1 86 ? -5.043 14.059 7.022 1.00 85.62 86 GLN A O 1
ATOM 656 N N . LYS A 1 87 ? -3.402 13.571 8.474 1.00 83.31 87 LYS A N 1
ATOM 657 C CA . LYS A 1 87 ? -3.938 14.328 9.612 1.00 83.31 87 LYS A CA 1
ATOM 658 C C . LYS A 1 87 ? -3.373 15.751 9.650 1.00 83.31 87 LYS A C 1
ATOM 660 O O . LYS A 1 87 ? -2.446 16.095 8.924 1.00 83.31 87 LYS A O 1
ATOM 665 N N . GLU A 1 88 ? -3.905 16.566 10.559 1.00 85.81 88 GLU A N 1
ATOM 666 C CA . GLU A 1 88 ? -3.543 17.982 10.736 1.00 85.81 88 GLU A CA 1
ATOM 667 C C . GLU A 1 88 ? -2.070 18.229 11.126 1.00 85.81 88 GLU A C 1
ATOM 669 O O . GLU A 1 88 ? -1.608 19.366 11.069 1.00 85.81 88 GLU A O 1
ATOM 674 N N . SER A 1 89 ? -1.308 17.198 11.520 1.00 89.62 89 SER A N 1
ATOM 675 C CA . SER A 1 89 ? 0.106 17.331 11.888 1.00 89.62 89 SER A CA 1
ATOM 676 C C . SER A 1 89 ? 0.981 16.222 11.307 1.00 89.62 89 SER A C 1
ATOM 678 O O . SER A 1 89 ? 0.558 15.072 11.181 1.00 89.62 89 SER A O 1
ATOM 680 N N . MET A 1 90 ? 2.246 16.553 11.014 1.00 87.38 90 MET A N 1
ATOM 681 C CA . MET A 1 90 ? 3.230 15.579 10.520 1.00 87.38 90 MET A CA 1
ATOM 682 C C . MET A 1 90 ? 3.439 14.414 11.493 1.00 87.38 90 MET A C 1
ATOM 684 O O . MET A 1 90 ? 3.530 13.272 11.064 1.00 87.38 90 MET A O 1
ATOM 688 N N . GLU A 1 91 ? 3.465 14.676 12.801 1.00 90.12 91 GLU A N 1
ATOM 689 C CA . GLU A 1 91 ? 3.621 13.632 13.821 1.00 90.12 91 GLU A CA 1
ATOM 690 C C . GLU A 1 91 ? 2.437 12.649 13.830 1.00 90.12 91 GLU A C 1
ATOM 692 O O . GLU A 1 91 ? 2.622 11.441 13.977 1.00 90.12 91 GLU A O 1
ATOM 697 N N . ALA A 1 92 ? 1.207 13.145 13.658 1.00 86.88 92 ALA A N 1
ATOM 698 C CA . ALA A 1 92 ? 0.031 12.285 13.542 1.00 86.88 92 ALA A CA 1
ATOM 699 C C . ALA A 1 92 ? 0.073 11.447 12.256 1.00 86.88 92 ALA A C 1
ATOM 701 O O . ALA A 1 92 ? -0.245 10.258 12.285 1.00 86.88 92 ALA A O 1
ATOM 702 N N . THR A 1 93 ? 0.531 12.043 11.157 1.00 87.88 93 THR A N 1
ATOM 703 C CA . THR A 1 93 ? 0.711 11.354 9.878 1.00 87.88 93 THR A CA 1
ATOM 704 C C . THR A 1 93 ? 1.773 10.250 9.965 1.00 87.88 93 THR A C 1
ATOM 706 O O . THR A 1 93 ? 1.515 9.131 9.523 1.00 87.88 93 THR A O 1
ATOM 709 N N . TYR A 1 94 ? 2.920 10.494 10.611 1.00 87.19 94 TYR A N 1
ATOM 710 C CA . TYR A 1 94 ? 3.954 9.466 10.813 1.00 87.19 94 TYR A CA 1
ATOM 711 C C . TYR A 1 94 ? 3.492 8.324 11.718 1.00 87.19 94 TYR A C 1
ATOM 713 O O . TYR A 1 94 ? 3.685 7.165 11.368 1.00 87.19 94 TYR A O 1
ATOM 721 N N . ARG A 1 95 ? 2.805 8.618 12.829 1.00 89.00 95 ARG A N 1
ATOM 722 C CA . ARG A 1 95 ? 2.205 7.559 13.660 1.00 89.00 95 ARG A CA 1
ATOM 723 C C . ARG A 1 95 ? 1.200 6.717 12.884 1.00 89.00 95 ARG A C 1
ATOM 725 O O . ARG A 1 95 ? 1.096 5.520 13.111 1.00 89.00 95 ARG A O 1
ATOM 732 N N . CYS A 1 96 ? 0.461 7.325 11.959 1.00 88.69 96 CYS A N 1
ATOM 733 C CA . CYS A 1 96 ? -0.456 6.579 11.109 1.00 88.69 96 CYS A CA 1
ATOM 734 C C . CYS A 1 96 ? 0.282 5.687 10.099 1.00 88.69 96 CYS A C 1
ATOM 736 O O . CYS A 1 96 ? -0.154 4.561 9.863 1.00 88.69 96 CYS A O 1
ATOM 738 N N . LEU A 1 97 ? 1.427 6.133 9.564 1.00 89.94 97 LEU A N 1
ATOM 739 C CA . LEU A 1 97 ? 2.292 5.326 8.691 1.00 89.94 97 LEU A CA 1
ATOM 740 C C . LEU A 1 97 ? 2.707 4.005 9.360 1.00 89.94 97 LEU A C 1
ATOM 742 O O . LEU A 1 97 ? 2.702 2.963 8.708 1.00 89.94 97 LEU A O 1
ATOM 746 N N . GLU A 1 98 ? 3.001 4.035 10.664 1.00 88.88 98 GLU A N 1
ATOM 747 C CA . GLU A 1 98 ? 3.363 2.852 11.464 1.00 88.88 98 GLU A CA 1
ATOM 748 C C . GLU A 1 98 ? 2.211 1.843 11.609 1.00 88.88 98 GLU A C 1
ATOM 750 O O . GLU A 1 98 ? 2.442 0.674 11.905 1.00 88.88 98 GLU A O 1
ATOM 755 N N . THR A 1 99 ? 0.965 2.261 11.358 1.00 91.12 99 THR A N 1
ATOM 756 C CA . THR A 1 99 ? -0.201 1.361 11.374 1.00 91.12 99 THR A CA 1
ATOM 757 C C . THR A 1 99 ? -0.391 0.592 10.066 1.00 91.12 99 THR A C 1
ATOM 759 O O . THR A 1 99 ? -1.296 -0.245 9.985 1.00 91.12 99 THR A O 1
ATOM 762 N N . ILE A 1 100 ? 0.409 0.884 9.032 1.00 93.19 100 ILE A N 1
ATOM 763 C CA . ILE A 1 100 ? 0.383 0.159 7.759 1.00 93.19 100 ILE A CA 1
ATOM 764 C C . ILE A 1 100 ? 1.242 -1.103 7.889 1.00 93.19 100 ILE A C 1
ATOM 766 O O . ILE A 1 100 ? 2.475 -1.031 7.965 1.00 93.19 100 ILE A O 1
ATOM 770 N N . THR A 1 101 ? 0.587 -2.260 7.921 1.00 93.00 101 THR A N 1
ATOM 771 C CA . THR A 1 101 ? 1.221 -3.542 8.250 1.00 93.00 101 THR A CA 1
ATOM 772 C C . THR A 1 101 ? 1.993 -4.128 7.067 1.00 93.00 101 THR A C 1
ATOM 774 O O . THR A 1 101 ? 1.775 -3.758 5.910 1.00 93.00 101 THR A O 1
ATOM 777 N N . ASP A 1 102 ? 2.907 -5.059 7.347 1.00 92.88 102 ASP A N 1
ATOM 778 C CA . ASP A 1 102 ? 3.645 -5.783 6.303 1.00 92.88 102 ASP A CA 1
ATOM 779 C C . ASP A 1 102 ? 2.701 -6.577 5.385 1.00 92.88 102 ASP A C 1
ATOM 781 O O . ASP A 1 102 ? 2.931 -6.668 4.179 1.00 92.88 102 ASP A O 1
ATOM 785 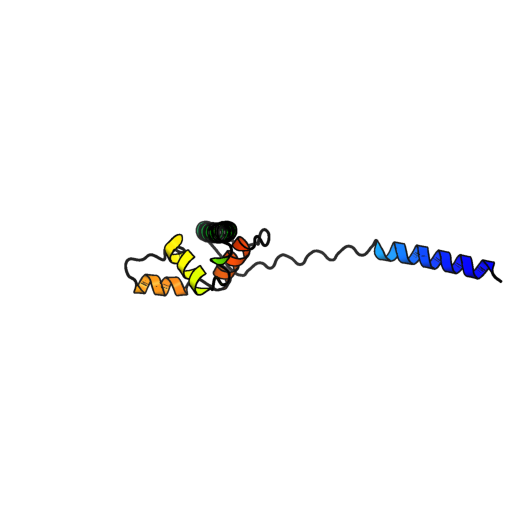N N . GLU A 1 103 ? 1.593 -7.101 5.916 1.00 91.38 103 GLU A N 1
ATOM 786 C CA . GLU A 1 103 ? 0.571 -7.798 5.131 1.00 91.38 103 GLU A CA 1
ATOM 787 C C . GLU A 1 103 ? -0.124 -6.859 4.141 1.00 91.38 103 GLU A C 1
ATOM 789 O O . GLU A 1 103 ? -0.353 -7.242 2.994 1.00 91.38 103 GLU A O 1
ATOM 794 N N . GLU A 1 104 ? -0.431 -5.625 4.545 1.00 92.69 104 GLU A N 1
ATOM 795 C CA . GLU A 1 104 ? -1.025 -4.616 3.658 1.00 92.69 104 GLU A CA 1
ATOM 796 C C . GLU A 1 104 ? -0.061 -4.238 2.525 1.00 92.69 104 GLU A C 1
ATOM 798 O O . GLU A 1 104 ? -0.469 -4.141 1.364 1.00 92.69 104 GLU A O 1
ATOM 803 N N . VAL A 1 105 ? 1.234 -4.113 2.830 1.00 93.19 105 VAL A N 1
ATOM 804 C CA . VAL A 1 105 ? 2.285 -3.915 1.820 1.00 93.19 105 VAL A CA 1
ATOM 805 C C . VAL A 1 105 ? 2.393 -5.128 0.889 1.00 93.19 105 VAL A C 1
ATOM 807 O O . VAL A 1 105 ? 2.466 -4.974 -0.334 1.00 93.19 105 VAL A O 1
ATOM 810 N N . ALA A 1 106 ? 2.336 -6.345 1.432 1.00 90.44 106 ALA A N 1
ATOM 811 C CA . ALA A 1 106 ? 2.361 -7.571 0.641 1.00 90.44 106 ALA A CA 1
ATOM 812 C C . ALA A 1 106 ? 1.164 -7.661 -0.318 1.00 90.44 106 ALA A C 1
ATOM 814 O O . ALA A 1 106 ? 1.326 -8.110 -1.456 1.00 90.44 106 ALA A O 1
ATOM 815 N N . LEU A 1 107 ? -0.020 -7.188 0.086 1.00 90.25 107 LEU A N 1
ATOM 816 C CA . LEU A 1 107 ? -1.183 -7.111 -0.801 1.00 90.25 107 LEU A CA 1
ATOM 817 C C . LEU A 1 107 ? -0.962 -6.155 -1.979 1.00 90.25 107 LEU A C 1
ATOM 819 O O . LEU A 1 107 ? -1.324 -6.495 -3.108 1.00 90.25 107 LEU A O 1
ATOM 823 N N . VAL A 1 108 ? -0.318 -5.004 -1.758 1.00 92.00 108 VAL A N 1
ATOM 824 C CA . VAL A 1 108 ? 0.071 -4.098 -2.855 1.00 92.00 108 VAL A CA 1
ATOM 825 C C . VAL A 1 108 ? 1.018 -4.810 -3.821 1.00 92.00 108 VAL A C 1
ATOM 827 O O . VAL A 1 108 ? 0.817 -4.751 -5.035 1.00 92.00 108 VAL A O 1
ATOM 830 N N . ARG A 1 109 ? 2.018 -5.538 -3.302 1.00 89.00 109 ARG A N 1
ATOM 831 C CA . ARG A 1 109 ? 2.973 -6.300 -4.128 1.00 89.00 109 ARG A CA 1
ATOM 832 C C . ARG A 1 109 ? 2.286 -7.387 -4.958 1.00 89.00 109 ARG A C 1
ATOM 834 O O . ARG A 1 109 ? 2.614 -7.537 -6.134 1.00 89.00 109 ARG A O 1
ATOM 841 N N . ARG A 1 110 ? 1.310 -8.099 -4.389 1.00 86.56 110 ARG A N 1
ATOM 842 C CA . ARG A 1 110 ? 0.501 -9.092 -5.121 1.00 86.56 110 ARG A CA 1
ATOM 843 C C . ARG A 1 110 ? -0.322 -8.440 -6.230 1.00 86.56 110 ARG A C 1
ATOM 845 O O . ARG A 1 110 ? -0.278 -8.892 -7.374 1.00 86.56 110 ARG A O 1
ATOM 852 N N . ALA A 1 111 ? -1.001 -7.334 -5.915 1.00 86.69 111 ALA A N 1
ATOM 853 C CA . ALA A 1 111 ? -1.777 -6.563 -6.886 1.00 86.69 111 ALA A CA 1
ATOM 854 C C . ALA A 1 111 ? -0.905 -5.999 -8.025 1.00 86.69 111 ALA A C 1
ATOM 856 O O . ALA A 1 111 ? -1.343 -5.972 -9.177 1.00 86.69 111 ALA A O 1
ATOM 857 N N . TRP A 1 112 ? 0.333 -5.595 -7.723 1.00 84.94 112 TRP A N 1
ATOM 858 C CA . TRP A 1 112 ? 1.334 -5.180 -8.709 1.00 84.94 112 TRP A CA 1
ATOM 859 C C . TRP A 1 112 ? 1.767 -6.339 -9.613 1.00 84.94 112 TRP A C 1
ATOM 861 O O . TRP A 1 112 ? 1.646 -6.239 -10.837 1.00 84.94 112 TRP A O 1
ATOM 871 N N . LYS A 1 113 ? 2.214 -7.459 -9.033 1.00 76.94 113 LYS A N 1
ATOM 872 C CA . LYS A 1 113 ? 2.727 -8.622 -9.780 1.00 76.94 113 LYS A CA 1
ATOM 873 C C . LYS A 1 113 ? 1.653 -9.402 -10.542 1.00 76.94 113 LYS A C 1
ATOM 875 O O . LYS A 1 113 ? 1.983 -10.349 -11.251 1.00 76.94 113 LYS A O 1
ATOM 880 N N . LYS A 1 114 ? 0.380 -8.998 -10.429 1.00 66.38 114 LYS A N 1
ATOM 881 C CA . LYS A 1 114 ? -0.784 -9.708 -10.983 1.00 66.38 114 LYS A CA 1
ATOM 882 C C . LYS A 1 114 ? -0.821 -11.176 -10.539 1.00 66.38 114 LYS A C 1
ATOM 884 O O . LYS A 1 114 ? -1.312 -12.032 -11.273 1.00 66.38 114 LYS A O 1
ATOM 889 N N . GLU A 1 115 ? -0.295 -11.463 -9.350 1.00 59.09 115 GLU A N 1
ATOM 890 C CA . GLU A 1 115 ? -0.527 -12.744 -8.690 1.00 59.09 115 GLU A CA 1
ATOM 891 C C . GLU A 1 115 ? -2.041 -12.794 -8.439 1.00 59.09 115 GLU A C 1
ATOM 893 O O . GLU A 1 115 ? -2.576 -11.847 -7.865 1.00 59.09 115 GLU A O 1
ATOM 898 N N . GLY A 1 116 ? -2.731 -13.788 -9.019 1.00 52.84 116 GLY A N 1
ATOM 899 C CA . GLY A 1 116 ? -4.192 -13.796 -9.213 1.00 52.84 116 GLY A CA 1
ATOM 900 C C . GLY A 1 116 ? -5.032 -13.511 -7.961 1.00 52.84 116 GLY A C 1
ATOM 901 O O . GLY A 1 116 ? -4.503 -13.464 -6.856 1.00 52.84 116 GLY A O 1
ATOM 902 N N . ASP A 1 117 ? -6.346 -13.329 -8.151 1.00 54.62 117 ASP A N 1
ATOM 903 C CA . ASP A 1 117 ? -7.316 -12.906 -7.126 1.00 54.62 117 ASP A CA 1
ATOM 904 C C . ASP A 1 117 ? -7.007 -13.482 -5.731 1.00 54.62 117 ASP A C 1
ATOM 906 O O . ASP A 1 117 ? -7.238 -14.660 -5.441 1.00 54.62 117 ASP A O 1
ATOM 910 N N . PHE A 1 118 ? -6.439 -12.644 -4.860 1.00 60.19 118 PHE A N 1
ATOM 911 C CA . PHE A 1 118 ? -6.096 -13.029 -3.499 1.00 60.19 118 PHE A CA 1
ATOM 912 C C . PHE A 1 118 ? -7.313 -12.830 -2.593 1.00 60.19 118 PHE A C 1
ATOM 914 O O . PHE A 1 118 ? -7.998 -11.806 -2.639 1.00 60.19 118 PHE A O 1
ATOM 921 N N . VAL A 1 119 ? -7.597 -13.835 -1.764 1.00 59.03 119 VAL A N 1
ATOM 922 C CA . VAL A 1 119 ? -8.744 -13.819 -0.852 1.00 59.03 119 VAL A CA 1
ATOM 923 C C . VAL A 1 119 ? -8.373 -13.019 0.393 1.00 59.03 119 VAL A C 1
ATOM 925 O O . VAL A 1 119 ? -7.419 -13.360 1.093 1.00 59.03 119 VAL A O 1
ATOM 928 N N . VAL A 1 120 ? -9.131 -11.958 0.662 1.00 60.25 120 VAL A N 1
ATOM 929 C CA . VAL A 1 120 ? -8.972 -11.096 1.840 1.00 60.25 120 VAL A CA 1
ATOM 930 C C . VAL A 1 120 ? -10.279 -11.072 2.611 1.00 60.25 120 VAL A C 1
ATOM 932 O O . VAL A 1 120 ? -11.351 -11.001 2.004 1.00 60.25 120 VAL A O 1
ATOM 935 N N . GLU A 1 121 ? -10.207 -11.109 3.939 1.00 71.50 121 GLU A N 1
ATOM 936 C CA . GLU A 1 121 ? -11.387 -10.907 4.770 1.00 71.50 121 GLU A CA 1
ATOM 937 C C . GLU A 1 121 ? -11.743 -9.415 4.803 1.00 71.50 121 GLU A C 1
ATOM 939 O O . GLU A 1 121 ? -10.941 -8.563 5.194 1.00 71.50 121 GLU A O 1
ATOM 944 N N . VAL A 1 122 ? -12.959 -9.090 4.364 1.00 72.62 122 VAL A N 1
ATOM 945 C CA . VAL A 1 122 ? -13.442 -7.710 4.299 1.00 72.62 122 VAL A CA 1
ATOM 946 C C . VAL A 1 122 ? -14.411 -7.450 5.445 1.00 72.62 122 VAL A C 1
ATOM 948 O O . VAL A 1 122 ? -15.413 -8.154 5.579 1.00 72.62 122 VAL A O 1
ATOM 951 N N . LYS A 1 123 ? -14.160 -6.402 6.235 1.00 71.06 123 LYS A N 1
ATOM 952 C CA . LYS A 1 123 ? -15.073 -5.962 7.298 1.00 71.06 123 LYS A CA 1
ATOM 953 C C . LYS A 1 123 ? -16.400 -5.502 6.694 1.00 71.06 123 LYS A C 1
ATOM 955 O O . LYS A 1 123 ? -16.424 -4.702 5.752 1.00 71.06 123 LYS A O 1
ATOM 960 N N . ALA A 1 124 ? -17.501 -6.014 7.245 1.00 60.78 124 ALA A N 1
ATOM 961 C CA . ALA A 1 124 ? -18.835 -5.496 6.966 1.00 60.78 124 ALA A CA 1
ATOM 962 C C . ALA A 1 124 ? -18.919 -4.012 7.391 1.00 60.78 124 ALA A C 1
ATOM 964 O O . ALA A 1 124 ? -18.223 -3.631 8.336 1.00 60.78 124 ALA A O 1
ATOM 965 N N . PRO A 1 125 ? -19.689 -3.183 6.659 1.00 57.81 125 PRO A N 1
ATOM 966 C CA . PRO A 1 125 ? -19.832 -1.757 6.949 1.00 57.81 125 PRO A CA 1
ATOM 967 C C . PRO A 1 125 ? -20.476 -1.486 8.311 1.00 57.81 125 PRO A C 1
ATOM 969 O O . PRO A 1 125 ? -21.297 -2.322 8.755 1.00 57.81 125 PRO A O 1
#

Sequence (125 aa):
MKLLASIILLLAFAGGILYHATVASPPLPPNPVLPVSLSKGELAKIYLLGREIARTQMAAPETLDELDDAMIRNMLLWGHDYKGCQKESMEATYRCLETITDEEVALVRRAWKKEGDFVVEVKAP

Radius of gyration: 25.73 Å; chains: 1; bounding box: 34×88×40 Å

Organism: NCBI:txid412755

Foldseek 3Di:
DVVVVVVVVVVVVVVVVVVVVPPPPDPDPPQPADPDEAAPLLLVLLLVLLVVLLVVCVVPVVPPPPDDLLNLLVCSCPVPVRVVLPDPDPVSNVVVSVVCDPVSSVSSVCSNVCVDDHDYHYDDD

Secondary structure (DSSP, 8-state):
--HHHHHHHHHHHHHHHHHHHT---PPPPPP--EEEEE-HHHHHHHHHHHHHHHHHHHH-GGG-TT--HHHHHHHHHHHH-GGG---SSHHHHHHHHTTS-HHHHHHHHHHHHT-----EEEPP-